Protein AF-A0A7K0LHI1-F1 (afdb_monomer_lite)

Sequence (172 aa):
MEATPSQPKKGGIRRYAPFIAAVVVIALVVFAVGQNKSSDTGSKPPADQGAASNEALIKSGPMTPDKAKLLGKTVDFGAKCDTSTGNVKMPTEYAPMCVEAFAGDNGGATSPGVTGDTISVVAYIGDPAKDALQAALVKGAGSDVDISLTKQTYNGWVEMFEQYAEMSGRKV

Structure (mmCIF, N/CA/C/O backbone):
data_AF-A0A7K0LHI1-F1
#
_entry.id   AF-A0A7K0LHI1-F1
#
loop_
_atom_site.group_PDB
_atom_site.id
_atom_site.type_symbol
_atom_site.label_atom_id
_atom_site.label_alt_id
_atom_site.label_comp_id
_atom_site.label_asym_id
_atom_site.label_entity_id
_atom_site.label_seq_id
_atom_site.pdbx_PDB_ins_code
_atom_site.Cartn_x
_atom_site.Cartn_y
_atom_site.Cartn_z
_atom_site.occupancy
_atom_site.B_iso_or_equiv
_atom_site.auth_seq_id
_atom_site.auth_comp_id
_atom_site.auth_asym_id
_atom_site.auth_atom_id
_atom_site.pdbx_PDB_model_num
ATOM 1 N N . MET A 1 1 ? 49.893 67.856 35.587 1.00 48.84 1 MET A N 1
ATOM 2 C CA . MET A 1 1 ? 48.626 68.578 35.370 1.00 48.84 1 MET A CA 1
ATOM 3 C C . MET A 1 1 ? 48.454 68.702 33.877 1.00 48.84 1 MET A C 1
ATOM 5 O O . MET A 1 1 ? 49.302 69.340 33.286 1.00 48.84 1 MET A O 1
ATOM 9 N N . GLU A 1 2 ? 47.445 68.055 33.300 1.00 44.00 2 GLU A N 1
ATOM 10 C CA . GLU A 1 2 ? 46.714 68.529 32.116 1.00 44.00 2 GLU A CA 1
ATOM 11 C C . GLU A 1 2 ? 45.516 67.593 31.901 1.00 44.00 2 GLU A C 1
ATOM 13 O O . GLU A 1 2 ? 45.657 66.373 31.824 1.00 44.00 2 GLU A O 1
ATOM 18 N N . ALA A 1 3 ? 44.314 68.168 31.940 1.00 48.59 3 ALA A N 1
ATOM 19 C CA . ALA A 1 3 ? 43.045 67.467 31.816 1.00 48.59 3 ALA A CA 1
ATOM 20 C C . ALA A 1 3 ? 42.675 67.319 30.332 1.00 48.59 3 ALA A C 1
ATOM 22 O O . ALA A 1 3 ? 42.689 68.294 29.586 1.00 48.59 3 ALA A O 1
ATOM 23 N N . THR A 1 4 ? 42.321 66.105 29.904 1.00 48.69 4 THR A N 1
ATOM 24 C CA . THR A 1 4 ? 41.821 65.843 28.542 1.00 48.69 4 THR A CA 1
ATOM 25 C C . THR A 1 4 ? 40.318 66.164 28.458 1.00 48.69 4 THR A C 1
ATOM 27 O O . THR A 1 4 ? 39.569 65.737 29.340 1.00 48.69 4 THR A O 1
ATOM 30 N N . PRO A 1 5 ? 39.842 66.886 27.424 1.00 52.16 5 PRO A N 1
ATOM 31 C CA . PRO A 1 5 ? 38.449 67.314 27.322 1.00 52.16 5 PRO A CA 1
ATOM 32 C C . PRO A 1 5 ? 37.513 66.164 26.913 1.00 52.16 5 PRO A C 1
ATOM 34 O O . PRO A 1 5 ? 37.822 65.359 26.031 1.00 52.16 5 PRO A O 1
ATOM 37 N N . SER A 1 6 ? 36.338 66.102 27.545 1.00 55.56 6 SER A N 1
ATOM 38 C CA . SER A 1 6 ? 35.297 65.106 27.284 1.00 55.56 6 SER A CA 1
ATOM 39 C C . SER A 1 6 ? 34.546 65.404 25.979 1.00 55.56 6 SER A C 1
ATOM 41 O O . SER A 1 6 ? 33.949 66.461 25.791 1.00 55.56 6 SER A O 1
ATOM 43 N N . GLN A 1 7 ? 34.573 64.447 25.050 1.00 59.53 7 GLN A N 1
ATOM 44 C CA . GLN A 1 7 ? 33.862 64.528 23.772 1.00 59.53 7 GLN A CA 1
ATOM 45 C C . GLN A 1 7 ? 32.358 64.223 23.947 1.00 59.53 7 GLN A C 1
ATOM 47 O O . GLN A 1 7 ? 32.004 63.283 24.669 1.00 59.53 7 GLN A O 1
ATOM 52 N N . PRO A 1 8 ? 31.448 64.953 23.271 1.00 53.72 8 PRO A N 1
ATOM 53 C CA . PRO A 1 8 ? 30.006 64.749 23.399 1.00 53.72 8 PRO A CA 1
ATOM 54 C C . PRO A 1 8 ? 29.562 63.425 22.755 1.00 53.72 8 PRO A C 1
ATOM 56 O O . PRO A 1 8 ? 29.785 63.174 21.568 1.00 53.72 8 PRO A O 1
ATOM 59 N N . LYS A 1 9 ? 28.887 62.570 23.537 1.00 54.62 9 LYS A N 1
ATOM 60 C CA . LYS A 1 9 ? 28.338 61.283 23.076 1.00 54.62 9 LYS A CA 1
ATOM 61 C C . LYS A 1 9 ? 27.210 61.513 22.058 1.00 54.62 9 LYS A C 1
ATOM 63 O O . LYS A 1 9 ? 26.066 61.753 22.431 1.00 54.62 9 LYS A O 1
ATOM 68 N N . LYS A 1 10 ? 27.511 61.408 20.759 1.00 55.88 10 LYS A N 1
ATOM 69 C CA . LYS A 1 10 ? 26.492 61.344 19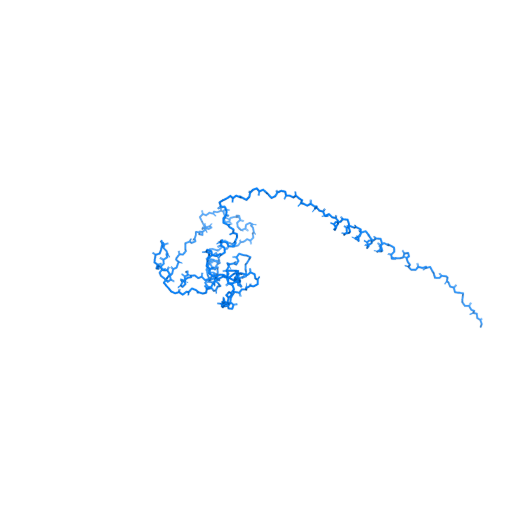.695 1.00 55.88 10 LYS A CA 1
ATOM 70 C C . LYS A 1 10 ? 25.672 60.052 19.860 1.00 55.88 10 LYS A C 1
ATOM 72 O O . LYS A 1 10 ? 26.221 58.956 19.790 1.00 55.88 10 LYS A O 1
ATOM 77 N N . GLY A 1 11 ? 24.371 60.200 20.124 1.00 57.75 11 GLY A N 1
ATOM 78 C CA . GLY A 1 11 ? 23.461 59.125 20.536 1.00 57.75 11 GLY A CA 1
ATOM 79 C C . GLY A 1 11 ? 23.350 57.952 19.552 1.00 57.75 11 GLY A C 1
ATOM 80 O O . GLY A 1 11 ? 23.161 58.139 18.349 1.00 57.75 11 GLY A O 1
ATOM 81 N N . GLY A 1 12 ? 23.425 56.730 20.091 1.00 59.88 12 GLY A N 1
ATOM 82 C CA . GLY A 1 12 ? 23.429 55.461 19.347 1.00 59.88 12 GLY A CA 1
ATOM 83 C C . GLY A 1 12 ? 22.130 55.112 18.611 1.00 59.88 12 GLY A C 1
ATOM 84 O O . GLY A 1 12 ? 22.133 54.211 17.780 1.00 59.88 12 GLY A O 1
ATOM 85 N N . ILE A 1 13 ? 21.044 55.856 18.839 1.00 59.56 13 ILE A N 1
ATOM 86 C CA . ILE A 1 13 ? 19.730 55.638 18.206 1.00 59.56 13 ILE A CA 1
ATOM 87 C C . ILE A 1 13 ? 19.795 55.780 16.675 1.00 59.56 13 ILE A C 1
ATOM 89 O O . ILE A 1 13 ? 19.148 55.022 15.956 1.00 59.56 13 ILE A O 1
ATOM 93 N N . ARG A 1 14 ? 20.648 56.670 16.147 1.00 60.12 14 ARG A N 1
ATOM 94 C CA . ARG A 1 14 ? 20.823 56.845 14.692 1.00 60.12 14 ARG A CA 1
ATOM 95 C C . ARG A 1 14 ? 21.444 55.635 13.988 1.00 60.12 14 ARG A C 1
ATOM 97 O O . ARG A 1 14 ? 21.237 55.480 12.792 1.00 60.12 14 ARG A O 1
ATOM 104 N N . ARG A 1 15 ? 22.187 54.783 14.705 1.00 66.38 15 ARG A N 1
ATOM 105 C CA . ARG A 1 15 ? 22.822 53.586 14.123 1.00 66.38 15 ARG A CA 1
ATOM 106 C C . ARG A 1 15 ? 21.844 52.428 13.943 1.00 66.38 15 ARG A C 1
ATOM 108 O O . ARG A 1 15 ? 22.036 51.611 13.054 1.00 66.38 15 ARG A O 1
ATOM 115 N N . TYR A 1 16 ? 20.786 52.391 14.749 1.00 73.62 16 TYR A N 1
ATOM 116 C CA . TYR A 1 16 ? 19.767 51.341 14.696 1.00 73.62 16 TYR A CA 1
ATOM 117 C C . TYR A 1 16 ? 18.500 51.769 13.948 1.00 73.62 16 TYR A C 1
ATOM 119 O O . TYR A 1 16 ? 17.609 50.951 13.753 1.00 73.62 16 TYR A O 1
ATOM 127 N N . ALA A 1 17 ? 18.438 53.018 13.473 1.00 73.31 17 ALA A N 1
ATOM 128 C CA . ALA A 1 17 ? 17.336 53.553 12.675 1.00 73.31 17 ALA A CA 1
ATOM 129 C C . ALA A 1 17 ? 16.882 52.641 11.511 1.00 73.31 17 ALA A C 1
ATOM 131 O O . ALA A 1 17 ? 15.675 52.422 11.407 1.00 73.31 17 ALA A O 1
ATOM 132 N N . PRO A 1 18 ? 17.772 52.049 10.679 1.00 75.50 18 PRO A N 1
ATOM 133 C CA . PRO A 1 18 ? 17.322 51.158 9.606 1.00 75.50 18 PRO A CA 1
ATOM 134 C C . PRO A 1 18 ? 16.716 49.845 10.129 1.00 75.50 18 PRO A C 1
ATOM 136 O O . PRO A 1 18 ? 15.743 49.356 9.563 1.00 75.50 18 PRO A O 1
ATOM 139 N N . PHE A 1 19 ? 17.226 49.302 11.239 1.00 77.00 19 PHE A N 1
ATOM 140 C CA . PHE A 1 19 ? 16.686 48.082 11.850 1.00 77.00 19 PHE A CA 1
ATOM 141 C C . PHE A 1 19 ? 15.333 48.327 12.521 1.00 77.00 19 PHE A C 1
ATOM 143 O O . PHE A 1 19 ? 14.413 47.530 12.363 1.00 77.00 19 PHE A O 1
ATOM 150 N N . ILE A 1 20 ? 15.183 49.455 13.220 1.00 82.25 20 ILE A N 1
ATOM 151 C CA . ILE A 1 20 ? 13.910 49.854 13.833 1.00 82.25 20 ILE A CA 1
ATOM 152 C C . ILE A 1 20 ? 12.856 50.089 12.744 1.00 82.25 20 ILE A C 1
ATOM 154 O O . ILE A 1 20 ? 11.736 49.604 12.871 1.00 82.25 20 ILE A O 1
ATOM 158 N N . ALA A 1 21 ? 13.218 50.758 11.644 1.00 80.88 21 ALA A N 1
ATOM 159 C CA . ALA A 1 21 ? 12.320 50.944 10.507 1.00 80.88 21 ALA A CA 1
ATOM 160 C C . ALA A 1 21 ? 11.881 49.602 9.896 1.00 80.88 21 ALA A C 1
ATOM 162 O O . ALA A 1 21 ? 10.692 49.410 9.652 1.00 80.88 21 ALA A O 1
ATOM 163 N N . ALA A 1 22 ? 12.803 48.650 9.718 1.00 79.69 22 ALA A N 1
ATOM 164 C CA . ALA A 1 22 ? 12.476 47.321 9.202 1.00 79.69 22 ALA A CA 1
ATOM 165 C C . ALA A 1 22 ? 11.499 46.559 10.117 1.00 79.69 22 ALA A C 1
ATOM 167 O O . ALA A 1 22 ? 10.511 46.013 9.633 1.00 79.69 22 ALA A O 1
ATOM 168 N N . VAL A 1 23 ? 11.719 46.575 11.437 1.00 83.81 23 VAL A N 1
ATOM 169 C CA . VAL A 1 23 ? 10.817 45.926 12.407 1.00 83.81 23 VAL A CA 1
ATOM 170 C C . VAL A 1 23 ? 9.426 46.563 12.392 1.00 83.81 23 VAL A C 1
ATOM 172 O O . VAL A 1 23 ? 8.427 45.847 12.410 1.00 83.81 23 VAL A O 1
ATOM 175 N N . VAL A 1 24 ? 9.341 47.894 12.305 1.00 87.38 24 VAL A N 1
ATOM 176 C CA . VAL A 1 24 ? 8.057 48.609 12.217 1.00 87.38 24 VAL A CA 1
ATOM 177 C C . VAL A 1 24 ? 7.318 48.265 10.923 1.00 87.38 24 VAL A C 1
ATOM 179 O O . VAL A 1 24 ? 6.120 48.002 10.964 1.00 87.38 24 VAL A O 1
ATOM 182 N N . VAL A 1 25 ? 8.013 48.202 9.783 1.00 82.69 25 VAL A N 1
ATOM 183 C CA . VAL A 1 25 ? 7.403 47.806 8.503 1.00 82.69 25 VAL A CA 1
ATOM 184 C C . VAL A 1 25 ? 6.888 46.368 8.563 1.00 82.69 25 VAL A C 1
ATOM 186 O O . VAL A 1 25 ? 5.754 46.118 8.165 1.00 82.69 25 VAL A O 1
ATOM 189 N N . ILE A 1 26 ? 7.665 45.432 9.115 1.00 79.56 26 ILE A N 1
ATOM 190 C CA . ILE A 1 26 ? 7.236 44.034 9.280 1.00 79.56 26 ILE A CA 1
ATOM 191 C C . ILE A 1 26 ? 5.999 43.952 10.183 1.00 79.56 26 ILE A C 1
ATOM 193 O O . ILE A 1 26 ? 5.032 43.280 9.832 1.00 79.56 26 ILE A O 1
ATOM 197 N N . ALA A 1 27 ? 5.983 44.677 11.304 1.00 75.12 27 ALA A N 1
ATOM 198 C CA . ALA A 1 27 ? 4.831 44.715 12.202 1.00 75.12 27 ALA A CA 1
ATOM 199 C C . ALA A 1 27 ? 3.576 45.284 11.516 1.00 75.12 27 ALA A C 1
ATOM 201 O O . ALA A 1 27 ? 2.484 44.749 11.701 1.00 75.12 27 ALA A O 1
ATOM 202 N N . LEU A 1 28 ? 3.722 46.320 10.682 1.00 75.56 28 LEU A N 1
ATOM 203 C CA . LEU A 1 28 ? 2.617 46.891 9.906 1.00 75.56 28 LEU A CA 1
ATOM 204 C C . LEU A 1 28 ? 2.100 45.932 8.830 1.00 75.56 28 LEU A C 1
ATOM 206 O O . LEU A 1 28 ? 0.890 45.838 8.648 1.00 75.56 28 LEU A O 1
ATOM 210 N N . VAL A 1 29 ? 2.980 45.189 8.153 1.00 72.06 29 VAL A N 1
ATOM 211 C CA . VAL A 1 29 ? 2.576 44.166 7.174 1.00 72.06 29 VAL A CA 1
ATOM 212 C C . VAL A 1 29 ? 1.830 43.025 7.867 1.00 72.06 29 VAL A C 1
ATOM 214 O O . VAL A 1 29 ? 0.755 42.644 7.414 1.00 72.06 29 VAL A O 1
ATOM 217 N N . VAL A 1 30 ? 2.329 42.528 9.004 1.00 72.31 30 VAL A N 1
ATOM 218 C CA . VAL A 1 30 ? 1.643 41.486 9.790 1.00 72.31 30 VAL A CA 1
ATOM 219 C C . VAL A 1 30 ? 0.284 41.979 10.295 1.00 72.31 30 VAL A C 1
ATOM 221 O O . VAL A 1 30 ? -0.701 41.249 10.214 1.00 72.31 30 VAL A O 1
ATOM 224 N N . PHE A 1 31 ? 0.198 43.227 10.762 1.00 68.81 31 PHE A N 1
ATOM 225 C CA . PHE A 1 31 ? -1.062 43.822 11.207 1.00 68.81 31 PHE A CA 1
ATOM 226 C C . PHE A 1 31 ? -2.058 44.017 10.053 1.00 68.81 31 PHE A C 1
ATOM 228 O O . PHE A 1 31 ? -3.240 43.719 10.208 1.00 68.81 31 PHE A O 1
ATOM 235 N N . ALA A 1 32 ? -1.594 44.462 8.883 1.00 64.44 32 ALA A N 1
ATOM 236 C CA . ALA A 1 32 ? -2.434 44.634 7.699 1.00 64.44 32 ALA A CA 1
ATOM 237 C C . ALA A 1 32 ? -2.951 43.292 7.151 1.00 64.44 32 ALA A C 1
ATOM 239 O O . ALA A 1 32 ? -4.113 43.196 6.766 1.00 64.44 32 ALA A O 1
ATOM 240 N N . VAL A 1 33 ? -2.124 42.241 7.169 1.00 63.69 33 VAL A N 1
ATOM 241 C CA . VAL A 1 33 ? -2.514 40.893 6.720 1.00 63.69 33 VAL A CA 1
ATOM 242 C C . VAL A 1 33 ? -3.422 40.197 7.746 1.00 63.69 33 VAL A C 1
ATOM 244 O O . VAL A 1 33 ? -4.352 39.490 7.364 1.00 63.69 33 VAL A O 1
ATOM 247 N N . GLY A 1 34 ? -3.224 40.436 9.048 1.00 50.41 34 GLY A N 1
ATOM 248 C CA . GLY A 1 34 ? -4.017 39.831 10.126 1.00 50.41 34 GLY A CA 1
ATOM 249 C C . GLY A 1 34 ? -5.432 40.398 10.309 1.00 50.41 34 GLY A C 1
ATOM 250 O O . GLY A 1 34 ? -6.243 39.786 11.001 1.00 50.41 34 GLY A O 1
ATOM 251 N N . GLN A 1 35 ? -5.757 41.543 9.697 1.00 49.97 35 GLN A N 1
ATOM 252 C CA . GLN A 1 35 ? -7.070 42.191 9.831 1.00 49.97 35 GLN A CA 1
ATOM 253 C C . GLN A 1 35 ? -8.080 41.846 8.730 1.00 49.97 35 GLN A C 1
ATOM 255 O O . GLN A 1 35 ? -9.185 42.392 8.734 1.00 49.97 35 GLN A O 1
ATOM 260 N N . ASN A 1 36 ? -7.782 40.899 7.836 1.00 46.12 36 ASN A N 1
ATOM 261 C CA . ASN A 1 36 ? -8.762 40.437 6.855 1.00 46.12 36 ASN A CA 1
ATOM 262 C C . ASN A 1 36 ? -9.789 39.482 7.499 1.00 46.12 36 ASN A C 1
ATOM 264 O O . ASN A 1 36 ? -9.840 38.290 7.202 1.00 46.12 36 ASN A O 1
ATOM 268 N N . LYS A 1 37 ? -10.625 40.006 8.405 1.00 44.06 37 LYS A N 1
ATOM 269 C CA . LYS A 1 37 ? -11.861 39.342 8.833 1.00 44.06 37 LYS A CA 1
ATOM 270 C C . LYS A 1 37 ? -12.857 39.401 7.676 1.00 44.06 37 LYS A C 1
ATOM 272 O O . LYS A 1 37 ? -13.727 40.269 7.635 1.00 44.06 37 LYS A O 1
ATOM 277 N N . SER A 1 38 ? -12.734 38.458 6.742 1.00 39.19 38 SER A N 1
ATOM 278 C CA . SER A 1 38 ? -13.862 38.087 5.889 1.00 39.19 38 SER A CA 1
ATOM 279 C C . SER A 1 38 ? -14.976 37.591 6.800 1.00 39.19 38 SER A C 1
ATOM 281 O O . SER A 1 38 ? -14.893 36.518 7.393 1.00 39.19 38 SER A O 1
ATOM 283 N N . SER A 1 39 ? -15.999 38.424 6.957 1.00 45.59 39 SER A N 1
ATOM 284 C CA . SER A 1 39 ? -17.279 38.026 7.529 1.00 45.59 39 SER A CA 1
ATOM 285 C C . SER A 1 39 ? -18.002 37.243 6.445 1.00 45.59 39 SER A C 1
ATOM 287 O O . SER A 1 39 ? -18.864 37.775 5.750 1.00 45.59 39 SER A O 1
ATOM 289 N N . ASP A 1 40 ? -17.561 36.006 6.239 1.00 40.28 40 ASP A N 1
ATOM 290 C CA . ASP A 1 40 ? -18.113 35.108 5.239 1.00 40.28 40 ASP A CA 1
ATOM 291 C C . ASP A 1 40 ? -19.479 34.624 5.745 1.00 40.28 40 ASP A C 1
ATOM 293 O O . ASP A 1 40 ? -19.637 33.549 6.318 1.00 40.28 40 ASP A O 1
ATOM 297 N N . THR A 1 41 ? -20.501 35.460 5.556 1.00 46.91 41 THR A N 1
ATOM 298 C CA . THR A 1 41 ? -21.896 35.007 5.475 1.00 46.91 41 THR A CA 1
ATOM 299 C C . THR A 1 41 ? -22.104 34.370 4.101 1.00 46.91 41 THR A C 1
ATOM 301 O O . THR A 1 41 ? -22.985 34.737 3.327 1.00 46.91 41 THR A O 1
ATOM 304 N N . GLY A 1 42 ? -21.242 33.400 3.792 1.00 38.28 42 GLY A N 1
ATOM 305 C CA . GLY A 1 42 ? -21.386 32.508 2.667 1.00 38.28 42 GLY A CA 1
ATOM 306 C C . GLY A 1 42 ? -22.621 31.664 2.924 1.00 38.28 42 GLY A C 1
ATOM 307 O O . GLY A 1 42 ? -22.628 30.783 3.785 1.00 38.28 42 GLY A O 1
ATOM 308 N N . SER A 1 43 ? -23.693 31.966 2.198 1.00 43.88 43 SER A N 1
ATOM 309 C CA . SER A 1 43 ? -24.821 31.054 2.067 1.00 43.88 43 SER A CA 1
ATOM 310 C C . SER A 1 43 ? -24.257 29.708 1.624 1.00 43.88 43 SER A C 1
ATOM 312 O O . SER A 1 43 ? -23.747 29.586 0.512 1.00 43.88 43 SER A O 1
ATOM 314 N N . LYS A 1 44 ? -24.278 28.726 2.532 1.00 43.31 44 LYS A N 1
ATOM 315 C CA . LYS A 1 44 ? -23.855 27.353 2.258 1.00 43.31 44 LYS A CA 1
ATOM 316 C C . LYS A 1 44 ? -24.594 26.907 0.988 1.00 43.31 44 LYS A C 1
ATOM 318 O O . LYS A 1 44 ? -25.828 26.930 1.010 1.00 43.31 44 LYS A O 1
ATOM 323 N N . PRO A 1 45 ? -23.900 26.553 -0.111 1.00 51.25 45 PRO A N 1
ATOM 324 C CA . PRO A 1 45 ? -24.577 25.993 -1.272 1.00 51.25 45 PRO A CA 1
ATOM 325 C C . PRO A 1 45 ? -25.405 24.788 -0.805 1.00 51.25 45 PRO A C 1
ATOM 327 O O . PRO A 1 45 ? -24.988 24.111 0.146 1.00 51.25 45 PRO A O 1
ATOM 330 N N . PRO A 1 46 ? -26.598 24.549 -1.383 1.00 48.28 46 PRO A N 1
ATOM 331 C CA . PRO A 1 46 ? -27.446 23.450 -0.952 1.00 48.28 46 PRO A CA 1
ATOM 332 C C . PRO A 1 46 ? -26.611 22.171 -0.959 1.00 48.28 46 PRO A C 1
ATOM 334 O O . PRO A 1 46 ? -25.975 21.848 -1.960 1.00 48.28 46 PRO A O 1
ATOM 337 N N . ALA A 1 47 ? -26.546 21.508 0.199 1.00 57.03 47 ALA A N 1
ATOM 338 C CA . ALA A 1 47 ? -25.867 20.230 0.320 1.00 57.03 47 ALA A CA 1
ATOM 339 C C . ALA A 1 47 ? -26.478 19.289 -0.721 1.00 57.03 47 ALA A C 1
ATOM 341 O O . ALA A 1 47 ? -27.699 19.117 -0.746 1.00 57.03 47 ALA A O 1
ATOM 342 N N . ASP A 1 48 ? -25.632 18.747 -1.592 1.00 51.53 48 ASP A N 1
ATOM 343 C CA . ASP A 1 48 ? -26.023 17.737 -2.561 1.00 51.53 48 ASP A CA 1
ATOM 344 C C . ASP A 1 48 ? -26.688 16.581 -1.800 1.00 51.53 48 ASP A C 1
ATOM 346 O O . ASP A 1 48 ? -26.083 15.965 -0.919 1.00 51.53 48 ASP A O 1
ATOM 350 N N . GLN A 1 49 ? -27.971 16.347 -2.070 1.00 57.47 49 GLN A N 1
ATOM 351 C CA . GLN A 1 49 ? -28.850 15.493 -1.259 1.00 57.47 49 GLN A CA 1
ATOM 352 C C . GLN A 1 49 ? -28.520 13.994 -1.406 1.00 57.47 49 GLN A C 1
ATOM 354 O O . GLN A 1 49 ? -29.203 13.156 -0.821 1.00 57.47 49 GLN A O 1
ATOM 359 N N . GLY A 1 50 ? -27.467 13.656 -2.162 1.00 59.09 50 GLY A N 1
ATOM 360 C CA . GLY A 1 50 ? -26.935 12.303 -2.330 1.00 59.09 50 GLY A CA 1
ATOM 361 C C . GLY A 1 50 ? -25.549 12.055 -1.721 1.00 59.09 50 GLY A C 1
ATOM 362 O O . GLY A 1 50 ? -25.105 10.908 -1.708 1.00 59.09 50 GLY A O 1
ATOM 363 N N . ALA A 1 51 ? -24.851 13.075 -1.206 1.00 68.31 51 ALA A N 1
ATOM 364 C CA . ALA A 1 51 ? -23.530 12.877 -0.611 1.00 68.31 51 ALA A CA 1
ATOM 365 C C . ALA A 1 51 ? -23.663 12.364 0.832 1.00 68.31 51 ALA A C 1
ATOM 367 O O . ALA A 1 51 ? -24.178 13.057 1.713 1.00 68.31 51 ALA A O 1
ATOM 368 N N . ALA A 1 52 ? -23.187 11.142 1.088 1.00 74.75 52 ALA A N 1
ATOM 369 C CA . ALA A 1 52 ? -23.059 10.634 2.448 1.00 74.75 52 ALA A CA 1
ATOM 370 C C . ALA A 1 52 ? -22.192 11.595 3.276 1.00 74.75 52 ALA A C 1
ATOM 372 O O . ALA A 1 52 ? -21.169 12.092 2.803 1.00 74.75 52 ALA A O 1
ATOM 373 N N . SER A 1 53 ? -22.593 11.861 4.522 1.00 86.00 53 SER A N 1
ATOM 374 C CA . SER A 1 53 ? -21.766 12.662 5.422 1.00 86.00 53 SER A CA 1
ATOM 375 C C . SER A 1 53 ? -20.408 11.984 5.634 1.00 86.00 53 SER A C 1
ATOM 377 O O . SER A 1 53 ? -20.307 10.755 5.606 1.00 86.00 53 SER A O 1
ATOM 379 N N . ASN A 1 54 ? -19.363 12.767 5.909 1.00 87.19 54 ASN A N 1
ATOM 380 C CA . ASN A 1 54 ? -18.030 12.222 6.197 1.00 87.19 54 ASN A CA 1
ATOM 381 C C . ASN A 1 54 ? -18.075 11.169 7.316 1.00 87.19 54 ASN A C 1
ATOM 383 O O . ASN A 1 54 ? -17.421 10.135 7.234 1.00 87.19 54 ASN A O 1
ATOM 387 N N . GLU A 1 55 ? -18.913 11.384 8.330 1.00 91.25 55 GLU A N 1
ATOM 388 C CA . GLU A 1 55 ? -19.139 10.413 9.401 1.00 91.25 55 GLU A CA 1
ATOM 389 C C . GLU A 1 55 ? -19.770 9.108 8.902 1.00 91.25 55 GLU A C 1
ATOM 391 O O . GLU A 1 55 ? -19.391 8.031 9.361 1.00 91.25 55 GLU A O 1
ATOM 396 N N . ALA A 1 56 ? -20.733 9.177 7.977 1.00 93.06 56 ALA A N 1
ATOM 397 C CA . ALA A 1 56 ? -21.347 7.992 7.386 1.00 93.06 56 ALA A CA 1
ATOM 398 C C . ALA A 1 56 ? -20.331 7.193 6.553 1.00 93.06 56 ALA A C 1
ATOM 400 O O . ALA A 1 56 ? -20.279 5.967 6.668 1.00 93.06 56 ALA A O 1
ATOM 401 N N . LEU A 1 57 ? -19.471 7.880 5.794 1.00 91.75 57 LEU A N 1
ATOM 402 C CA . LEU A 1 57 ? -18.389 7.253 5.031 1.00 91.75 57 LEU A CA 1
ATOM 403 C C . LEU A 1 57 ? -17.374 6.565 5.953 1.00 91.75 57 LEU A C 1
ATOM 405 O O . LEU A 1 57 ? -17.096 5.380 5.766 1.00 91.75 57 LEU A O 1
ATOM 409 N N . ILE A 1 58 ? -16.912 7.249 7.006 1.00 92.81 58 ILE A N 1
ATOM 410 C CA . ILE A 1 58 ? -16.007 6.672 8.015 1.00 92.81 58 ILE A CA 1
ATOM 411 C C . ILE A 1 58 ? -16.633 5.424 8.648 1.00 92.81 58 ILE A C 1
ATOM 413 O O . ILE A 1 58 ? -15.972 4.398 8.783 1.00 92.81 58 ILE A O 1
ATOM 417 N N . LYS A 1 59 ? -17.926 5.464 8.998 1.00 93.88 59 LYS A N 1
ATOM 418 C CA . LYS A 1 59 ? -18.626 4.303 9.575 1.00 93.88 59 LYS A CA 1
ATOM 419 C C . LYS A 1 59 ? -18.703 3.115 8.612 1.00 93.88 59 LYS A C 1
ATOM 421 O O . LYS A 1 59 ? -18.648 1.980 9.088 1.00 93.88 59 LYS A O 1
ATOM 426 N N . SER A 1 60 ? -18.816 3.350 7.304 1.00 93.88 60 SER A N 1
ATOM 427 C CA . SER A 1 60 ? -18.945 2.289 6.291 1.00 93.88 60 SER A CA 1
ATOM 428 C C . SER A 1 60 ? -17.641 1.545 5.975 1.00 93.88 60 SER A C 1
ATOM 430 O O . SER A 1 60 ? -17.692 0.398 5.543 1.00 93.88 60 SER A O 1
ATOM 432 N N . GLY A 1 61 ? -16.486 2.171 6.220 1.00 91.62 61 GLY A N 1
ATOM 433 C CA . GLY A 1 61 ? -15.171 1.603 5.918 1.00 91.62 61 GLY A CA 1
ATOM 434 C C . GLY A 1 61 ? -14.658 0.570 6.936 1.00 91.62 61 GLY A C 1
ATOM 435 O O . GLY A 1 61 ? -15.352 0.241 7.909 1.00 91.62 61 GLY A O 1
ATOM 436 N N . PRO A 1 62 ? -13.423 0.065 6.749 1.00 92.94 62 PRO A N 1
ATOM 437 C CA . PRO A 1 62 ? -12.744 -0.788 7.727 1.00 92.94 62 PRO A CA 1
ATOM 438 C C . PRO A 1 62 ? -12.541 -0.069 9.071 1.00 92.94 62 PRO A C 1
ATOM 440 O O . PRO A 1 62 ? -12.757 1.139 9.195 1.00 92.94 62 PRO A O 1
ATOM 443 N N . MET A 1 63 ? -12.157 -0.810 10.113 1.00 95.50 63 MET A N 1
ATOM 444 C CA . MET A 1 63 ? -11.816 -0.203 11.400 1.00 95.50 63 MET A CA 1
ATOM 445 C C . MET A 1 63 ? -10.501 0.571 11.272 1.00 95.50 63 MET A C 1
ATOM 447 O O . MET A 1 63 ? -9.447 -0.039 11.170 1.00 95.50 63 MET A O 1
ATOM 451 N N . THR A 1 64 ? -10.575 1.903 11.264 1.00 96.19 64 THR A N 1
ATOM 452 C CA . THR A 1 64 ? -9.438 2.844 11.280 1.00 96.19 64 THR A CA 1
ATOM 453 C C . THR A 1 64 ? -9.398 3.606 12.614 1.00 96.19 64 THR A C 1
ATOM 455 O O . THR A 1 64 ? -10.398 3.588 13.345 1.00 96.19 64 THR A O 1
ATOM 458 N N . PRO A 1 65 ? -8.310 4.330 12.949 1.00 96.69 65 PRO A N 1
ATOM 459 C CA . PRO A 1 65 ? -8.266 5.175 14.147 1.00 96.69 65 PRO A CA 1
ATOM 460 C C . PRO A 1 65 ? -9.415 6.193 14.227 1.00 96.69 65 PRO A C 1
ATOM 462 O O . PRO A 1 65 ? -10.022 6.356 15.288 1.00 96.69 65 PRO A O 1
ATOM 465 N N . ASP A 1 66 ? -9.788 6.813 13.104 1.00 95.19 66 ASP A N 1
ATOM 466 C CA . ASP A 1 66 ? -10.907 7.760 13.046 1.00 95.19 66 ASP A CA 1
ATOM 467 C C . ASP A 1 66 ? -12.252 7.087 13.315 1.00 95.19 66 ASP A C 1
ATOM 469 O O . ASP A 1 66 ? -13.070 7.608 14.080 1.00 95.19 66 ASP A O 1
ATOM 473 N N . LYS A 1 67 ? -12.478 5.896 12.744 1.00 96.50 67 LYS A N 1
ATOM 474 C CA . LYS A 1 67 ? -13.689 5.118 13.024 1.00 96.50 67 LYS A CA 1
ATOM 475 C C . LYS A 1 67 ? -13.733 4.685 14.488 1.00 96.50 67 LYS A C 1
ATOM 477 O O . LYS A 1 67 ? -14.784 4.798 15.115 1.00 96.50 67 LYS A O 1
ATOM 482 N N . ALA A 1 68 ? -12.612 4.237 15.052 1.00 96.75 68 ALA A N 1
ATOM 483 C CA . ALA A 1 68 ? -12.524 3.855 16.458 1.00 96.75 68 ALA A CA 1
ATOM 484 C C . ALA A 1 68 ? -12.851 5.041 17.380 1.00 96.75 68 ALA A C 1
ATOM 486 O O . ALA A 1 68 ? -13.715 4.914 18.248 1.00 96.75 68 ALA A O 1
ATOM 487 N N . LYS A 1 69 ? -12.262 6.217 17.125 1.00 95.12 69 LYS A N 1
ATOM 488 C CA . LYS A 1 69 ? -12.560 7.463 17.848 1.00 95.12 69 LYS A CA 1
ATOM 489 C C . LYS A 1 69 ? -14.036 7.837 17.752 1.00 95.12 69 LYS A C 1
ATOM 491 O O . LYS A 1 69 ? -14.658 8.141 18.767 1.00 95.12 69 LYS A O 1
ATOM 496 N N . LEU A 1 70 ? -14.604 7.781 16.550 1.00 95.12 70 LEU A N 1
ATOM 497 C CA . LEU A 1 70 ? -16.005 8.111 16.310 1.00 95.12 70 LEU A CA 1
ATOM 498 C C . LEU A 1 70 ? -16.964 7.147 17.030 1.00 95.12 70 LEU A C 1
ATOM 500 O O . LEU A 1 70 ? -18.034 7.555 17.476 1.00 95.12 70 LEU A O 1
ATOM 504 N N . LEU A 1 71 ? -16.591 5.871 17.148 1.00 96.19 71 LEU A N 1
ATOM 505 C CA . LEU A 1 71 ? -17.372 4.843 17.839 1.00 96.19 71 LEU A CA 1
ATOM 506 C C . LEU A 1 71 ? -17.064 4.745 19.343 1.00 96.19 71 LEU A C 1
ATOM 508 O O . LEU A 1 71 ? -17.665 3.910 20.018 1.00 96.19 71 LEU A O 1
ATOM 512 N N . GLY A 1 72 ? -16.129 5.545 19.868 1.00 96.38 72 GLY A N 1
ATOM 513 C CA . GLY A 1 72 ? -15.685 5.457 21.262 1.00 96.38 72 GLY A CA 1
ATOM 514 C C . GLY A 1 72 ? -15.005 4.126 21.608 1.00 96.38 72 GLY A C 1
ATOM 515 O O . GLY A 1 72 ? -15.104 3.664 22.742 1.00 96.38 72 GLY A O 1
ATOM 516 N N . LYS A 1 73 ? -14.355 3.482 20.632 1.00 96.31 73 LYS A N 1
ATOM 517 C CA . LYS A 1 73 ? -13.658 2.202 20.800 1.00 96.31 73 LYS A CA 1
ATOM 518 C C . LYS A 1 73 ? -12.159 2.409 20.980 1.00 96.31 73 LYS A C 1
ATOM 520 O O . LYS A 1 73 ? -11.549 3.232 20.303 1.00 96.31 73 LYS A O 1
ATOM 525 N N . THR A 1 74 ? -11.561 1.593 21.839 1.00 95.12 74 THR A N 1
ATOM 526 C CA . THR A 1 74 ? -10.108 1.443 21.939 1.00 95.12 74 THR A CA 1
ATOM 527 C C . THR A 1 74 ? -9.699 0.209 21.145 1.00 95.12 74 THR A C 1
ATOM 529 O O . THR A 1 74 ? -10.178 -0.885 21.430 1.00 95.12 74 THR A O 1
ATOM 532 N N . VAL A 1 75 ? -8.845 0.396 20.141 1.00 95.12 75 VAL A N 1
ATOM 533 C CA . VAL A 1 75 ? -8.350 -0.658 19.245 1.00 95.12 75 VAL A CA 1
ATOM 534 C C . VAL A 1 75 ? -6.830 -0.552 19.190 1.00 95.12 75 VAL A C 1
ATOM 536 O O . VAL A 1 75 ? -6.297 0.558 19.126 1.00 95.12 75 VAL A O 1
ATOM 539 N N . ASP A 1 76 ? -6.140 -1.690 19.229 1.00 94.44 76 ASP A N 1
ATOM 540 C CA . ASP A 1 76 ? -4.701 -1.752 18.982 1.00 94.44 76 ASP A CA 1
ATOM 541 C C . ASP A 1 76 ? -4.444 -1.894 17.476 1.00 94.44 76 ASP A C 1
ATOM 543 O O . ASP A 1 76 ? -4.688 -2.942 16.885 1.00 94.44 76 ASP A O 1
ATOM 547 N N . PHE A 1 77 ? -3.963 -0.820 16.850 1.00 94.44 77 PHE A N 1
ATOM 548 C CA . PHE A 1 77 ? -3.585 -0.800 15.431 1.00 94.44 77 PHE A CA 1
ATOM 549 C C . PHE A 1 77 ? -2.141 -1.273 15.187 1.00 94.44 77 PHE A C 1
ATOM 551 O O . PHE A 1 77 ? -1.655 -1.246 14.055 1.00 94.44 77 PHE A O 1
ATOM 558 N N . GLY A 1 78 ? -1.435 -1.690 16.240 1.00 92.50 78 GLY A N 1
ATOM 559 C CA . GLY A 1 78 ? -0.074 -2.196 16.174 1.00 92.50 78 GLY A CA 1
ATOM 560 C C . GLY A 1 78 ? 0.996 -1.115 15.995 1.00 92.50 78 GLY A C 1
ATOM 561 O O . GLY A 1 78 ? 0.749 0.040 15.647 1.00 92.50 78 GLY A O 1
ATOM 562 N N . ALA A 1 79 ? 2.253 -1.513 16.204 1.00 94.12 79 ALA A N 1
ATOM 563 C CA . ALA A 1 79 ? 3.394 -0.592 16.238 1.00 94.12 79 ALA A CA 1
ATOM 564 C C . ALA A 1 79 ? 3.689 0.114 14.900 1.00 94.12 79 ALA A C 1
ATOM 566 O O . ALA A 1 79 ? 4.341 1.165 14.885 1.00 94.12 79 ALA A O 1
ATOM 567 N N . LYS A 1 80 ? 3.227 -0.463 13.784 1.00 94.06 80 LYS A N 1
ATOM 568 C CA . LYS A 1 80 ? 3.439 0.057 12.427 1.00 94.06 80 LYS A CA 1
ATOM 569 C C . LYS A 1 80 ? 2.450 1.160 12.057 1.00 94.06 80 LYS A C 1
ATOM 571 O O . LYS A 1 80 ? 2.708 1.874 11.097 1.00 94.06 80 LYS A O 1
ATOM 576 N N . CYS A 1 81 ? 1.372 1.331 12.819 1.00 96.00 81 CYS A N 1
ATOM 577 C CA . CYS A 1 81 ? 0.447 2.439 12.649 1.00 96.00 81 CYS A CA 1
ATOM 578 C C . CYS A 1 81 ? 0.958 3.698 13.364 1.00 96.00 81 CYS A C 1
ATOM 580 O O . CYS A 1 81 ? 1.440 3.636 14.500 1.00 96.00 81 CYS A O 1
ATOM 582 N N . ASP A 1 82 ? 0.838 4.853 12.713 1.00 95.81 82 ASP A N 1
ATOM 583 C CA . ASP A 1 82 ? 0.863 6.156 13.366 1.00 95.81 82 ASP A CA 1
ATOM 584 C C . ASP A 1 82 ? -0.573 6.678 13.492 1.00 95.81 82 ASP A C 1
ATOM 586 O O . ASP A 1 82 ? -1.148 7.259 12.574 1.00 95.81 82 ASP A O 1
ATOM 590 N N . THR A 1 83 ? -1.173 6.480 14.665 1.00 94.75 83 THR A N 1
ATOM 591 C CA . THR A 1 83 ? -2.560 6.886 14.927 1.00 94.75 83 THR A CA 1
ATOM 592 C C . THR A 1 83 ? -2.755 8.402 14.948 1.00 94.75 83 THR A C 1
ATOM 594 O O . THR A 1 83 ? -3.898 8.849 14.970 1.00 94.75 83 THR A O 1
ATOM 597 N N . SER A 1 84 ? -1.678 9.198 14.991 1.00 92.38 84 SER A N 1
ATOM 598 C CA . SER A 1 84 ? -1.778 10.661 14.946 1.00 92.38 84 SER A CA 1
ATOM 599 C C . SER A 1 84 ? -2.038 11.176 13.532 1.00 92.38 84 SER A C 1
ATOM 601 O O . SER A 1 84 ? -2.782 12.140 13.363 1.00 92.38 84 SER A O 1
ATOM 603 N N . THR A 1 85 ? -1.465 10.507 12.529 1.00 93.12 85 THR A N 1
ATOM 604 C CA . THR A 1 85 ? -1.680 10.799 11.106 1.00 93.12 85 THR A CA 1
ATOM 605 C C . THR A 1 85 ? -2.784 9.937 10.502 1.00 93.12 85 THR A C 1
ATOM 607 O O . THR A 1 85 ? -3.379 10.331 9.507 1.00 93.12 85 THR A O 1
ATOM 610 N N . GLY A 1 86 ? -3.083 8.789 11.118 1.00 94.81 86 GLY A N 1
ATOM 611 C CA . GLY A 1 86 ? -4.046 7.813 10.615 1.00 94.81 86 GLY A CA 1
ATOM 612 C C . GLY A 1 86 ? -3.457 6.858 9.576 1.00 94.81 86 GLY A C 1
ATOM 613 O O . GLY A 1 86 ? -4.201 6.033 9.046 1.00 94.81 86 GLY A O 1
ATOM 614 N N . ASN A 1 87 ? -2.147 6.927 9.314 1.00 96.75 87 ASN A N 1
ATOM 615 C CA . ASN A 1 87 ? -1.464 6.178 8.261 1.00 96.75 87 ASN A CA 1
ATOM 616 C C . ASN A 1 87 ? -0.371 5.272 8.837 1.00 96.75 87 ASN A C 1
ATOM 618 O O . ASN A 1 87 ? 0.126 5.458 9.952 1.00 96.75 87 ASN A O 1
ATOM 622 N N . VAL A 1 88 ? 0.017 4.255 8.072 1.00 96.75 88 VAL A N 1
ATOM 623 C CA . VAL A 1 88 ? 1.135 3.384 8.451 1.00 96.75 88 VAL A CA 1
ATOM 624 C C . VAL A 1 88 ? 2.460 4.151 8.377 1.00 96.75 88 VAL A C 1
ATOM 626 O O . VAL A 1 88 ? 2.620 5.068 7.576 1.00 96.75 88 VAL A O 1
ATOM 629 N N . LYS A 1 89 ? 3.448 3.753 9.183 1.00 95.56 89 LYS A N 1
ATOM 630 C CA . LYS A 1 89 ? 4.789 4.366 9.282 1.00 95.56 89 LYS A CA 1
ATOM 631 C C . LYS A 1 89 ? 5.697 4.016 8.095 1.00 95.56 89 LYS A C 1
ATOM 633 O O . LYS A 1 89 ? 6.873 3.699 8.272 1.00 95.56 89 LYS A O 1
ATOM 638 N N . MET A 1 90 ? 5.132 4.025 6.896 1.00 94.00 90 MET A N 1
ATOM 639 C CA . MET A 1 90 ? 5.837 3.800 5.643 1.00 94.00 90 MET A CA 1
ATOM 640 C C . MET A 1 90 ? 6.531 5.104 5.214 1.00 94.00 90 MET A C 1
ATOM 642 O O . MET A 1 90 ? 5.923 6.168 5.322 1.00 94.00 90 MET A O 1
ATOM 646 N N . PRO A 1 91 ? 7.784 5.064 4.726 1.00 89.94 91 PRO A N 1
ATOM 647 C CA . PRO A 1 91 ? 8.558 6.255 4.365 1.00 89.94 91 PRO A CA 1
ATOM 648 C C . PRO A 1 91 ? 8.127 6.861 3.013 1.00 89.94 91 PRO A C 1
ATOM 650 O O . PRO A 1 91 ? 8.936 7.030 2.105 1.00 89.94 91 PRO A O 1
ATOM 653 N N . THR A 1 92 ? 6.842 7.175 2.855 1.00 88.69 92 THR A N 1
ATOM 654 C CA . THR A 1 92 ? 6.272 7.797 1.653 1.00 88.69 92 THR A CA 1
ATOM 655 C C . THR A 1 92 ? 5.062 8.651 2.020 1.00 88.69 92 THR A C 1
ATOM 657 O O . THR A 1 92 ? 4.326 8.322 2.947 1.00 88.69 92 THR A O 1
ATOM 660 N N . GLU A 1 93 ? 4.825 9.745 1.291 1.00 91.19 93 GLU A N 1
ATOM 661 C CA . GLU A 1 93 ? 3.619 10.570 1.478 1.00 91.19 93 GLU A CA 1
ATOM 662 C C . GLU A 1 93 ? 2.331 9.812 1.120 1.00 91.19 93 GLU A C 1
ATOM 664 O O . GLU A 1 93 ? 1.257 10.125 1.622 1.00 91.19 93 GLU A O 1
ATOM 669 N N . TYR A 1 94 ? 2.456 8.767 0.297 1.00 90.50 94 TYR A N 1
ATOM 670 C CA . TYR A 1 94 ? 1.362 7.890 -0.122 1.00 90.50 94 TYR A CA 1
ATOM 671 C C . TYR A 1 94 ? 1.155 6.708 0.832 1.00 90.50 94 TYR A C 1
ATOM 673 O O . TYR A 1 94 ? 0.630 5.671 0.423 1.00 90.50 94 TYR A O 1
ATOM 681 N N . ALA A 1 95 ? 1.610 6.818 2.085 1.00 94.75 95 ALA A N 1
ATOM 682 C CA . ALA A 1 95 ? 1.452 5.754 3.064 1.00 94.75 95 ALA A CA 1
ATOM 683 C C . ALA A 1 95 ? -0.043 5.420 3.215 1.00 94.75 95 ALA A C 1
ATOM 685 O O . ALA A 1 95 ? -0.842 6.337 3.417 1.00 94.75 95 ALA A O 1
ATOM 686 N N . PRO A 1 96 ? -0.452 4.144 3.116 1.00 93.50 96 PRO A N 1
ATOM 687 C CA . PRO A 1 96 ? -1.856 3.783 3.249 1.00 93.50 96 PRO A CA 1
ATOM 688 C C . PRO A 1 96 ? -2.378 4.056 4.665 1.00 93.50 96 PRO A C 1
ATOM 690 O O . PRO A 1 96 ? -1.615 4.164 5.631 1.00 93.50 96 PRO A O 1
ATOM 693 N N . MET A 1 97 ? -3.701 4.150 4.789 1.00 94.12 97 MET A N 1
ATOM 694 C CA . MET A 1 97 ? -4.365 4.312 6.082 1.00 94.12 97 MET A CA 1
ATOM 695 C C . MET A 1 97 ? -4.095 3.114 7.003 1.00 94.12 97 MET A C 1
ATOM 697 O O . MET A 1 97 ? -3.997 1.973 6.548 1.00 94.12 97 MET A O 1
ATOM 701 N N . CYS A 1 98 ? -4.035 3.360 8.307 1.00 95.62 98 CYS A N 1
ATOM 702 C CA . CYS A 1 98 ? -4.077 2.300 9.299 1.00 95.62 98 CYS A CA 1
ATOM 703 C C . CYS A 1 98 ? -5.445 1.629 9.285 1.00 95.62 98 CYS A C 1
ATOM 705 O O . CYS A 1 98 ? -6.479 2.296 9.381 1.00 95.62 98 CYS A O 1
ATOM 707 N N . VAL A 1 99 ? -5.434 0.306 9.283 1.00 95.50 99 VAL A N 1
ATOM 708 C CA . VAL A 1 99 ? -6.613 -0.511 9.541 1.00 95.50 99 VAL A CA 1
ATOM 709 C C . VAL A 1 99 ? -6.288 -1.513 10.642 1.00 95.50 99 VAL A C 1
ATOM 711 O O . VAL A 1 99 ? -5.126 -1.852 10.858 1.00 95.50 99 VAL A O 1
ATOM 714 N N . GLU A 1 100 ? -7.307 -1.936 11.381 1.00 94.25 100 GLU A N 1
ATOM 715 C CA . GLU A 1 100 ? -7.199 -3.049 12.323 1.00 94.25 100 GLU A CA 1
ATOM 716 C C . GLU A 1 100 ? -6.689 -4.301 11.599 1.00 94.25 100 GLU A C 1
ATOM 718 O O . GLU A 1 100 ? -7.061 -4.547 10.447 1.00 94.25 100 GLU A O 1
ATOM 723 N N . ALA A 1 101 ? -5.835 -5.074 12.275 1.00 91.69 101 ALA A N 1
ATOM 724 C CA . ALA A 1 101 ? -5.270 -6.292 11.713 1.00 91.69 101 ALA A CA 1
ATOM 725 C C . ALA A 1 101 ? -6.383 -7.245 11.267 1.00 91.69 101 ALA A C 1
ATOM 727 O O . ALA A 1 101 ? -7.361 -7.470 11.988 1.00 91.69 101 ALA A O 1
ATOM 728 N N . PHE A 1 102 ? -6.235 -7.809 10.072 1.00 91.56 102 PHE A N 1
ATOM 729 C CA . PHE A 1 102 ? -7.261 -8.677 9.520 1.00 91.56 102 PHE A CA 1
ATOM 730 C C . PHE A 1 102 ? -7.364 -9.991 10.304 1.00 91.56 102 PHE A C 1
ATOM 732 O O . PHE A 1 102 ? -6.363 -10.639 10.612 1.00 91.56 102 PHE A O 1
ATOM 739 N N . ALA A 1 103 ? -8.597 -10.419 10.576 1.00 89.88 103 ALA A N 1
ATOM 740 C CA . ALA A 1 103 ? -8.893 -11.715 11.165 1.00 89.88 103 ALA A CA 1
ATOM 741 C C . ALA A 1 103 ? -10.093 -12.358 10.460 1.00 89.88 103 ALA A C 1
ATOM 743 O O . ALA A 1 103 ? -11.097 -11.695 10.199 1.00 89.88 103 ALA A O 1
ATOM 744 N N . GLY A 1 104 ? -10.007 -13.666 10.210 1.00 91.00 104 GLY A N 1
ATOM 745 C CA . GLY A 1 104 ? -11.088 -14.459 9.625 1.00 91.00 104 GLY A CA 1
ATOM 746 C C . GLY A 1 104 ? -10.819 -14.907 8.190 1.00 91.00 104 GLY A C 1
ATOM 747 O O . GLY A 1 104 ? -9.671 -15.054 7.778 1.00 91.00 104 GLY A O 1
ATOM 748 N N . ASP A 1 105 ? -11.898 -15.174 7.456 1.00 93.44 105 ASP A N 1
ATOM 749 C CA . ASP A 1 105 ? -11.857 -15.615 6.060 1.00 93.44 105 ASP A CA 1
ATOM 750 C C . ASP A 1 105 ? -11.827 -14.404 5.123 1.00 93.44 105 ASP A C 1
ATOM 752 O O . ASP A 1 105 ? -12.704 -13.539 5.168 1.00 93.44 105 ASP A O 1
ATOM 756 N N . ASN A 1 106 ? -10.800 -14.335 4.279 1.00 93.25 106 ASN A N 1
ATOM 757 C CA . ASN A 1 106 ? -10.595 -13.244 3.335 1.00 93.25 106 ASN A CA 1
ATOM 758 C C . ASN A 1 106 ? -11.279 -13.470 1.976 1.00 93.25 106 ASN A C 1
ATOM 760 O O . ASN A 1 106 ? -11.035 -12.708 1.034 1.00 93.25 106 ASN A O 1
ATOM 764 N N . GLY A 1 107 ? -12.112 -14.508 1.863 1.00 93.56 107 GLY A N 1
ATOM 765 C CA . GLY A 1 107 ? -12.900 -14.838 0.678 1.00 93.56 107 GLY A CA 1
ATOM 766 C C . GLY A 1 107 ? -12.148 -15.642 -0.382 1.00 93.56 107 GLY A C 1
ATOM 767 O O . GLY A 1 107 ? -12.692 -15.876 -1.460 1.00 93.56 107 GLY A O 1
ATOM 768 N N . GLY A 1 108 ? -10.907 -16.062 -0.115 1.00 94.69 108 GLY A N 1
ATOM 769 C CA . GLY A 1 108 ? -10.137 -16.895 -1.035 1.00 94.69 108 GLY A CA 1
ATOM 770 C C . GLY A 1 108 ? -9.846 -16.206 -2.373 1.00 94.69 108 GLY A C 1
ATOM 771 O O . GLY A 1 108 ? -9.377 -15.064 -2.416 1.00 94.69 108 GLY A O 1
ATOM 772 N N . ALA A 1 109 ? -10.098 -16.923 -3.472 1.00 96.62 109 ALA A N 1
ATOM 773 C CA . ALA A 1 109 ? -9.866 -16.449 -4.832 1.00 96.62 109 ALA A CA 1
ATOM 774 C C . ALA A 1 109 ? -11.014 -15.554 -5.319 1.00 96.62 109 ALA A C 1
ATOM 776 O O . ALA A 1 109 ? -12.045 -16.031 -5.791 1.00 96.62 109 ALA A O 1
ATOM 777 N N . THR A 1 110 ? -10.822 -14.242 -5.204 1.00 93.00 110 THR A N 1
ATOM 778 C CA . THR A 1 110 ? -11.840 -13.230 -5.531 1.00 93.00 110 THR A CA 1
ATOM 779 C C . THR A 1 110 ? -11.661 -12.615 -6.921 1.00 93.00 110 THR A C 1
ATOM 781 O O . THR A 1 110 ? -12.599 -12.030 -7.462 1.00 93.00 110 THR A O 1
ATOM 784 N N . SER A 1 111 ? -10.477 -12.755 -7.523 1.00 94.31 111 SER A N 1
ATOM 785 C CA . SER A 1 111 ? -10.134 -12.220 -8.844 1.00 94.31 111 SER A CA 1
ATOM 786 C C . SER A 1 111 ? -8.901 -12.929 -9.432 1.00 94.31 111 SER A C 1
ATOM 788 O O . SER A 1 111 ? -8.167 -13.601 -8.700 1.00 94.31 111 SER A O 1
ATOM 790 N N . PRO A 1 112 ? -8.644 -12.822 -10.752 1.00 97.06 112 PRO A N 1
ATOM 791 C CA . PRO A 1 112 ? -7.424 -13.357 -11.350 1.00 97.06 112 PRO A CA 1
ATOM 792 C C . PRO A 1 112 ? -6.169 -12.815 -10.660 1.00 97.06 112 PRO A C 1
ATOM 794 O O . PRO A 1 112 ? -6.007 -11.606 -10.519 1.00 97.06 112 PRO A O 1
ATOM 797 N N . GLY A 1 113 ? -5.282 -13.721 -10.247 1.00 94.94 113 GLY A N 1
ATOM 798 C CA . GLY A 1 113 ? -4.068 -13.381 -9.504 1.00 94.94 113 GLY A CA 1
ATOM 799 C C . GLY A 1 113 ? -4.254 -13.281 -7.987 1.00 94.94 113 GLY A C 1
ATOM 800 O O . GLY A 1 113 ? -3.255 -13.168 -7.293 1.00 94.94 113 GLY A O 1
ATOM 801 N N . VAL A 1 114 ? -5.471 -13.381 -7.444 1.00 96.56 114 VAL A N 1
ATOM 802 C CA . VAL A 1 114 ? -5.711 -13.383 -5.990 1.00 96.56 114 VAL A CA 1
ATOM 803 C C . VAL A 1 114 ? -6.110 -14.779 -5.523 1.00 96.56 114 VAL A C 1
ATOM 805 O O . VAL A 1 114 ? -7.003 -15.405 -6.091 1.00 96.56 114 VAL A O 1
ATOM 808 N N . THR A 1 115 ? -5.466 -15.261 -4.464 1.00 95.94 115 THR A N 1
ATOM 809 C CA . THR A 1 115 ? -5.811 -16.503 -3.758 1.00 95.94 115 THR A CA 1
ATOM 810 C C . THR A 1 115 ? -6.146 -16.206 -2.293 1.00 95.94 115 THR A C 1
ATOM 812 O O . THR A 1 115 ? -6.216 -15.044 -1.893 1.00 95.94 115 THR A O 1
ATOM 815 N N . GLY A 1 116 ? -6.365 -17.243 -1.477 1.00 95.44 116 GLY A N 1
ATOM 816 C CA . GLY A 1 116 ? -6.488 -17.072 -0.025 1.00 95.44 116 GLY A CA 1
ATOM 817 C C . GLY A 1 116 ? -5.215 -16.530 0.628 1.00 95.44 116 GLY A C 1
ATOM 818 O O . GLY A 1 116 ? -5.308 -15.807 1.610 1.00 95.44 116 GLY A O 1
ATOM 819 N N . ASP A 1 117 ? -4.046 -16.784 0.041 1.00 95.12 117 ASP A N 1
ATOM 820 C CA . ASP A 1 117 ? -2.763 -16.473 0.678 1.00 95.12 117 ASP A CA 1
ATOM 821 C C 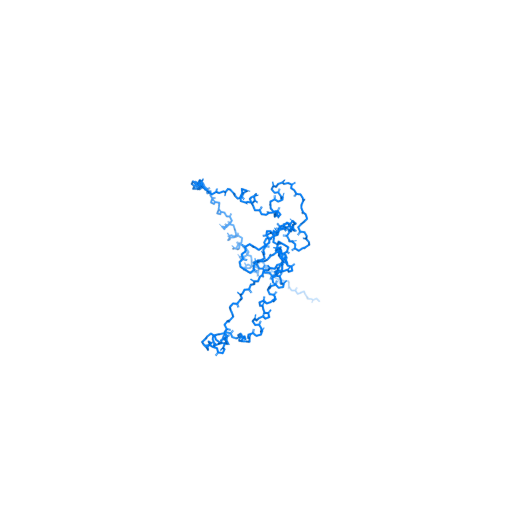. ASP A 1 117 ? -1.919 -15.472 -0.121 1.00 95.12 117 ASP A C 1
ATOM 823 O O . ASP A 1 117 ? -0.993 -14.875 0.423 1.00 95.12 117 ASP A O 1
ATOM 827 N N . THR A 1 118 ? -2.205 -15.280 -1.412 1.00 96.19 118 THR A N 1
ATOM 828 C CA . THR A 1 118 ? -1.318 -14.550 -2.331 1.00 96.19 118 THR A CA 1
ATOM 829 C C . THR A 1 118 ? -2.044 -13.588 -3.272 1.00 96.19 118 THR A C 1
ATOM 831 O O . THR A 1 118 ? -3.206 -13.796 -3.622 1.00 96.19 118 THR A O 1
ATOM 834 N N . ILE A 1 119 ? -1.337 -12.541 -3.701 1.00 95.94 119 ILE A N 1
ATOM 835 C CA . ILE A 1 119 ? -1.755 -11.536 -4.680 1.00 95.94 119 ILE A CA 1
ATOM 836 C C . ILE A 1 119 ? -0.644 -11.398 -5.723 1.00 95.94 119 ILE A C 1
ATOM 838 O O . ILE A 1 119 ? 0.350 -10.725 -5.509 1.00 95.94 119 ILE A O 1
ATOM 842 N N . SER A 1 120 ? -0.821 -11.977 -6.900 1.00 95.81 120 SER A N 1
ATOM 843 C CA . SER A 1 120 ? 0.120 -11.825 -8.006 1.00 95.81 120 SER A CA 1
ATOM 844 C C . SER A 1 120 ? -0.050 -10.479 -8.709 1.00 95.81 120 SER A C 1
ATOM 846 O O . SER A 1 120 ? -1.110 -10.186 -9.267 1.00 95.81 120 SER A O 1
ATOM 848 N N . VAL A 1 121 ? 1.025 -9.689 -8.749 1.00 92.88 121 VAL A N 1
ATOM 849 C CA . VAL A 1 121 ? 1.086 -8.402 -9.457 1.00 92.88 121 VAL A CA 1
ATOM 850 C C . VAL A 1 121 ? 1.956 -8.525 -10.705 1.00 92.88 121 VAL A C 1
ATOM 852 O O . VAL A 1 121 ? 3.065 -9.053 -10.667 1.00 92.88 121 VAL A O 1
ATOM 855 N N . VAL A 1 122 ? 1.463 -8.001 -11.829 1.00 93.19 122 VAL A N 1
ATOM 856 C CA . VAL A 1 122 ? 2.218 -7.923 -13.085 1.00 93.19 122 VAL A CA 1
ATOM 857 C C . VAL A 1 122 ? 2.683 -6.487 -13.301 1.00 93.19 122 VAL A C 1
ATOM 859 O O . VAL A 1 122 ? 1.865 -5.586 -13.478 1.00 93.19 122 VAL A O 1
ATOM 862 N N . ALA A 1 123 ? 4.000 -6.281 -13.324 1.00 90.06 123 ALA A N 1
ATOM 863 C CA . ALA A 1 123 ? 4.616 -5.005 -13.672 1.00 90.06 123 ALA A CA 1
ATOM 864 C C . ALA A 1 123 ? 5.121 -5.028 -15.122 1.00 90.06 123 ALA A C 1
ATOM 866 O O . ALA A 1 123 ? 5.964 -5.850 -15.489 1.00 90.06 123 ALA A O 1
ATOM 867 N N . TYR A 1 124 ? 4.627 -4.103 -15.946 1.00 88.75 124 TYR A N 1
ATOM 868 C CA . TYR A 1 124 ? 5.132 -3.898 -17.302 1.00 88.75 124 TYR A CA 1
ATOM 869 C C . TYR A 1 124 ? 6.349 -2.980 -17.256 1.00 88.75 124 TYR A C 1
ATOM 871 O O . TYR A 1 124 ? 6.228 -1.782 -17.011 1.00 88.75 124 TYR A O 1
ATOM 879 N N . ILE A 1 125 ? 7.523 -3.558 -17.488 1.00 86.25 125 ILE A N 1
ATOM 880 C CA . ILE A 1 125 ? 8.796 -2.839 -17.489 1.00 86.25 125 ILE A CA 1
ATOM 881 C C . ILE A 1 125 ? 9.247 -2.661 -18.937 1.00 86.25 125 ILE A C 1
ATOM 883 O O . ILE A 1 125 ? 9.307 -3.632 -19.694 1.00 86.25 125 ILE A O 1
ATOM 887 N N . GLY A 1 126 ? 9.558 -1.419 -19.313 1.00 83.25 126 GLY A N 1
ATOM 888 C CA . GLY A 1 126 ? 10.116 -1.107 -20.626 1.00 83.25 126 GLY A CA 1
ATOM 889 C C . GLY A 1 126 ? 11.465 -1.794 -20.824 1.00 83.25 126 GLY A C 1
ATOM 890 O O . GLY A 1 126 ? 12.311 -1.782 -19.930 1.00 83.25 126 GLY A O 1
ATOM 891 N N . ASP A 1 127 ? 11.660 -2.403 -21.992 1.00 85.44 127 ASP A N 1
ATOM 892 C CA . ASP A 1 127 ? 12.940 -2.996 -22.361 1.00 85.44 127 ASP A CA 1
ATOM 893 C C . ASP A 1 127 ? 1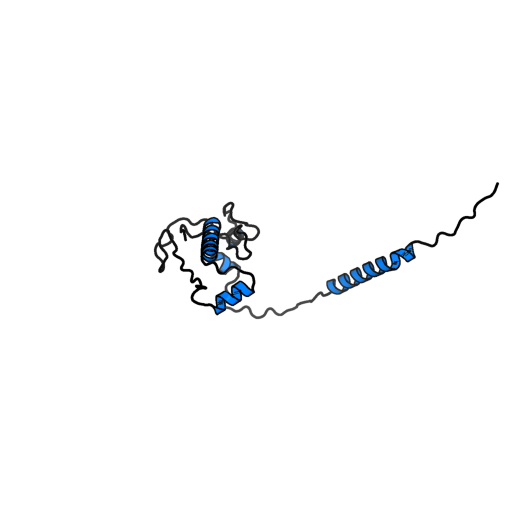3.776 -1.949 -23.120 1.00 85.44 127 ASP A C 1
ATOM 895 O O . ASP A 1 127 ? 13.459 -1.645 -24.274 1.00 85.44 127 ASP A O 1
ATOM 899 N N . PRO A 1 128 ? 14.846 -1.399 -22.520 1.00 84.94 128 PRO A N 1
ATOM 900 C CA . PRO A 1 128 ? 15.704 -0.403 -23.156 1.00 84.94 128 PRO A CA 1
ATOM 901 C C . PRO A 1 128 ? 16.391 -0.929 -24.424 1.00 84.94 128 PRO A C 1
ATOM 903 O O . PRO A 1 128 ? 16.818 -0.127 -25.251 1.00 84.94 128 PRO A O 1
ATOM 906 N N . ALA A 1 129 ? 16.487 -2.253 -24.617 1.00 86.00 129 ALA A N 1
ATOM 907 C CA . ALA A 1 129 ? 16.987 -2.837 -25.860 1.00 86.00 129 ALA A CA 1
ATOM 908 C C . ALA A 1 129 ? 15.949 -2.800 -26.997 1.00 86.00 129 ALA A C 1
ATOM 910 O O . ALA A 1 129 ? 16.318 -2.938 -28.163 1.00 86.00 129 ALA A O 1
ATOM 911 N N . LYS A 1 130 ? 14.660 -2.628 -26.675 1.00 89.56 130 LYS A N 1
ATOM 912 C CA . LYS A 1 130 ? 13.553 -2.575 -27.644 1.00 89.56 130 LYS A CA 1
ATOM 913 C C . LYS A 1 130 ? 13.005 -1.163 -27.863 1.00 89.56 130 LYS A C 1
ATOM 915 O O . LYS A 1 130 ? 12.450 -0.913 -28.929 1.00 89.56 130 LYS A O 1
ATOM 920 N N . ASP A 1 131 ? 13.180 -0.252 -26.905 1.00 89.62 131 ASP A N 1
ATOM 921 C CA . ASP A 1 131 ? 12.778 1.156 -27.016 1.00 89.62 131 ASP A CA 1
ATOM 922 C C . ASP A 1 131 ? 13.970 2.102 -26.798 1.00 89.62 131 ASP A C 1
ATOM 924 O O . ASP A 1 131 ? 14.269 2.563 -25.692 1.00 89.62 131 ASP A O 1
ATOM 928 N N . ALA A 1 132 ? 14.662 2.406 -27.898 1.00 89.44 132 ALA A N 1
ATOM 929 C CA . ALA A 1 132 ? 15.828 3.281 -27.885 1.00 89.44 132 ALA A CA 1
ATOM 930 C C . ALA A 1 132 ? 15.487 4.743 -27.539 1.00 89.44 132 ALA A C 1
ATOM 932 O O . ALA A 1 132 ? 16.343 5.452 -27.008 1.00 89.44 132 ALA A O 1
ATOM 933 N N . LEU A 1 133 ? 14.260 5.206 -27.821 1.00 92.12 133 LEU A N 1
ATOM 934 C CA . LEU A 1 133 ? 13.845 6.576 -27.516 1.00 92.12 133 LEU A CA 1
ATOM 935 C C . LEU A 1 133 ? 13.638 6.744 -26.009 1.00 92.12 133 LEU A C 1
ATOM 937 O O . LEU A 1 133 ? 14.172 7.686 -25.419 1.00 92.12 133 LEU A O 1
ATOM 941 N N . GLN A 1 134 ? 12.927 5.805 -25.380 1.00 88.75 134 GLN A N 1
ATOM 942 C CA . GLN A 1 134 ? 12.772 5.770 -23.928 1.00 88.75 134 GLN A CA 1
ATOM 943 C C . GLN A 1 134 ? 14.139 5.663 -23.241 1.00 88.75 134 GLN A C 1
ATOM 945 O O . GLN A 1 134 ? 14.432 6.438 -22.328 1.00 88.75 134 GLN A O 1
ATOM 950 N N . ALA A 1 135 ? 15.001 4.749 -23.699 1.00 91.12 135 ALA A N 1
ATOM 951 C CA . ALA A 1 135 ? 16.332 4.570 -23.126 1.00 91.12 135 ALA A CA 1
ATOM 952 C C . ALA A 1 135 ? 17.184 5.850 -23.217 1.00 91.12 135 ALA A C 1
ATOM 954 O O . ALA A 1 135 ? 17.846 6.227 -22.247 1.00 91.12 135 ALA A O 1
ATOM 955 N N . ALA A 1 136 ? 17.144 6.553 -24.356 1.00 91.69 136 ALA A N 1
ATOM 956 C CA . ALA A 1 136 ? 17.857 7.815 -24.537 1.00 91.69 136 ALA A CA 1
ATOM 957 C C . ALA A 1 136 ? 17.338 8.922 -23.606 1.00 91.69 136 ALA A C 1
ATOM 959 O O . ALA A 1 136 ? 18.147 9.663 -23.048 1.00 91.69 136 ALA A O 1
ATOM 960 N N . LEU A 1 137 ? 16.020 9.015 -23.397 1.00 92.12 137 LEU A N 1
ATOM 961 C CA . LEU A 1 137 ? 15.418 9.983 -22.476 1.00 92.12 137 LEU A CA 1
ATOM 962 C C . LEU A 1 137 ? 15.838 9.726 -21.022 1.00 92.12 137 LEU A C 1
ATOM 964 O O . LEU A 1 137 ? 16.295 10.648 -20.349 1.00 92.12 137 LEU A O 1
ATOM 968 N N . VAL A 1 138 ? 15.730 8.478 -20.552 1.00 89.94 138 VAL A N 1
ATOM 969 C CA . VAL A 1 138 ? 16.107 8.086 -19.179 1.00 89.94 138 VAL A CA 1
ATOM 970 C C . VAL A 1 138 ? 17.589 8.365 -18.928 1.00 89.94 138 VAL A C 1
ATOM 972 O O . VAL A 1 138 ? 17.948 9.008 -17.939 1.00 89.94 138 VAL A O 1
ATOM 975 N N . LYS A 1 139 ? 18.451 7.970 -19.872 1.00 91.31 139 LYS A N 1
ATOM 976 C CA . LYS A 1 139 ? 19.889 8.236 -19.789 1.00 91.31 139 LYS A CA 1
ATOM 977 C C . LYS A 1 139 ? 20.206 9.731 -19.855 1.00 91.31 139 LYS A C 1
ATOM 979 O O . LYS A 1 139 ? 21.072 10.205 -19.125 1.00 91.31 139 LYS A O 1
ATOM 984 N N . GLY A 1 140 ? 19.506 10.485 -20.704 1.00 93.25 140 GLY A N 1
ATOM 985 C CA . GLY A 1 140 ? 19.643 11.940 -20.817 1.00 93.25 140 GLY A CA 1
ATOM 986 C C . GLY A 1 140 ? 19.235 12.684 -19.543 1.00 93.25 140 GLY A C 1
ATOM 987 O O . GLY A 1 140 ? 19.830 13.709 -19.221 1.00 93.25 140 GLY A O 1
ATOM 988 N N . ALA A 1 141 ? 18.290 12.132 -18.779 1.00 93.12 141 ALA A N 1
ATOM 989 C CA . ALA A 1 141 ? 17.923 12.603 -17.444 1.00 93.12 141 ALA A CA 1
ATOM 990 C C . ALA A 1 141 ? 18.931 12.196 -16.345 1.00 93.12 141 ALA A C 1
ATOM 992 O O . ALA A 1 141 ? 18.712 12.494 -15.173 1.00 93.12 141 ALA A O 1
ATOM 993 N N . GLY A 1 142 ? 20.026 11.512 -16.699 1.00 91.25 142 GLY A N 1
ATOM 994 C CA . GLY A 1 142 ? 21.054 11.059 -15.760 1.00 91.25 142 GLY A CA 1
ATOM 995 C C . GLY A 1 142 ? 20.666 9.823 -14.943 1.00 91.25 142 GLY A C 1
ATOM 996 O O . GLY A 1 142 ? 21.305 9.552 -13.931 1.00 91.25 142 GLY A O 1
ATOM 997 N N . SER A 1 143 ? 19.628 9.089 -15.355 1.00 89.56 143 SER A N 1
ATOM 998 C CA . SER A 1 143 ? 19.181 7.851 -14.703 1.00 89.56 143 SER A CA 1
ATOM 999 C C . SER A 1 143 ? 19.724 6.600 -15.400 1.00 89.56 143 SER A C 1
ATOM 1001 O O . SER A 1 143 ? 20.119 6.641 -16.568 1.00 89.56 143 SER A O 1
ATOM 1003 N N . ASP A 1 144 ? 19.737 5.480 -14.675 1.00 85.56 144 ASP A N 1
ATOM 1004 C CA . ASP A 1 144 ? 20.159 4.181 -15.201 1.00 85.56 144 ASP A CA 1
ATOM 1005 C C . ASP A 1 144 ? 19.044 3.524 -16.039 1.00 85.56 144 ASP A C 1
ATOM 1007 O O . ASP A 1 144 ? 17.857 3.695 -15.761 1.00 85.56 144 ASP A O 1
ATOM 1011 N N . VAL A 1 145 ? 19.428 2.773 -17.072 1.00 87.50 145 VAL A N 1
ATOM 1012 C CA . VAL A 1 145 ? 18.524 1.967 -17.911 1.00 87.50 145 VAL A CA 1
ATOM 1013 C C . VAL A 1 145 ? 18.615 0.471 -17.585 1.00 87.50 145 VAL A C 1
ATOM 1015 O O . VAL A 1 145 ? 18.062 -0.350 -18.306 1.0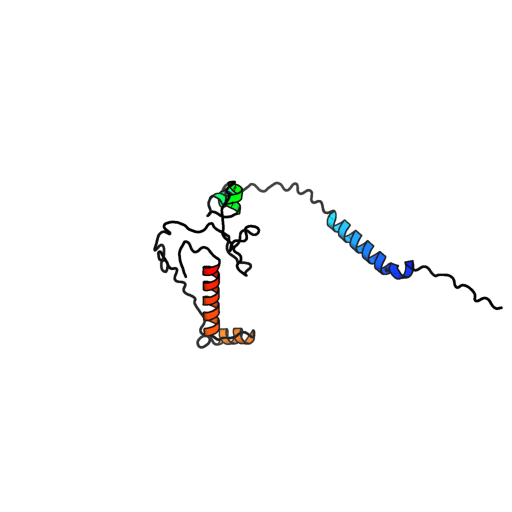0 87.50 145 VAL A O 1
ATOM 1018 N N . ASP A 1 146 ? 19.303 0.082 -16.514 1.00 89.69 146 ASP A N 1
ATOM 1019 C CA . ASP A 1 146 ? 19.408 -1.302 -16.077 1.00 89.69 146 ASP A CA 1
ATOM 1020 C C . ASP A 1 146 ? 18.052 -1.834 -15.585 1.00 89.69 146 ASP A C 1
ATOM 1022 O O . ASP A 1 146 ? 17.483 -1.430 -14.562 1.00 89.69 146 ASP A O 1
ATOM 1026 N N . ILE A 1 147 ? 17.537 -2.817 -16.323 1.00 87.50 147 ILE A N 1
ATOM 1027 C CA . ILE A 1 147 ? 16.310 -3.540 -15.988 1.00 87.50 147 ILE A CA 1
ATOM 1028 C C . ILE A 1 147 ? 16.436 -4.234 -14.625 1.00 87.50 147 ILE A C 1
ATOM 1030 O O . ILE A 1 147 ? 15.429 -4.402 -13.934 1.00 87.50 147 ILE A O 1
ATOM 1034 N N . SER A 1 148 ? 17.639 -4.651 -14.221 1.00 89.00 148 SER A N 1
ATOM 1035 C CA . SER A 1 148 ? 17.867 -5.308 -12.934 1.00 89.00 148 SER A CA 1
ATOM 1036 C C . SER A 1 148 ? 17.553 -4.368 -11.763 1.00 89.00 148 SER A C 1
ATOM 1038 O O . SER A 1 148 ? 16.786 -4.745 -10.875 1.00 89.00 148 SER A O 1
ATOM 1040 N N . LEU A 1 149 ? 18.015 -3.113 -11.833 1.00 89.62 149 LEU A N 1
ATOM 1041 C CA . LEU A 1 149 ? 17.705 -2.063 -10.858 1.00 89.62 149 LEU A CA 1
ATOM 1042 C C . LEU A 1 149 ? 16.216 -1.717 -10.856 1.00 89.62 149 LEU A C 1
ATOM 1044 O O . LEU A 1 149 ? 15.613 -1.506 -9.801 1.00 89.62 149 LEU A O 1
ATOM 1048 N N . THR A 1 150 ? 15.594 -1.720 -12.035 1.00 89.06 150 THR A N 1
ATOM 1049 C CA . THR A 1 150 ? 14.150 -1.492 -12.150 1.00 89.06 150 THR A CA 1
ATOM 1050 C C . THR A 1 150 ? 13.372 -2.591 -11.421 1.00 89.06 150 THR A C 1
ATOM 1052 O O . THR A 1 150 ? 12.541 -2.295 -10.566 1.00 89.06 150 THR A O 1
ATOM 1055 N N . LYS A 1 151 ? 13.683 -3.869 -11.676 1.00 90.81 151 LYS A N 1
ATOM 1056 C CA . LYS A 1 151 ? 13.059 -5.010 -10.979 1.00 90.81 151 LYS A CA 1
ATOM 1057 C C . LYS A 1 151 ? 13.304 -4.975 -9.473 1.00 90.81 151 LYS A C 1
ATOM 1059 O O . LYS A 1 151 ? 12.380 -5.226 -8.707 1.00 90.81 151 LYS A O 1
ATOM 1064 N N . GLN A 1 152 ? 14.521 -4.634 -9.052 1.00 93.00 152 GLN A N 1
ATOM 1065 C CA . GLN A 1 152 ? 14.848 -4.480 -7.637 1.00 93.00 152 GLN A CA 1
ATOM 1066 C C . GLN A 1 152 ? 13.985 -3.401 -6.978 1.00 93.00 152 GLN A C 1
ATOM 1068 O O . GLN A 1 152 ? 13.497 -3.605 -5.873 1.00 93.00 152 GLN A O 1
ATOM 1073 N N . THR A 1 153 ? 13.750 -2.286 -7.673 1.00 91.38 153 THR A N 1
ATOM 1074 C CA . THR A 1 153 ? 12.878 -1.212 -7.186 1.00 91.38 153 THR A CA 1
ATOM 1075 C C . THR A 1 153 ? 11.452 -1.721 -6.991 1.00 91.38 153 THR A C 1
ATOM 1077 O O . THR A 1 153 ? 10.894 -1.540 -5.914 1.00 91.38 153 THR A O 1
ATOM 1080 N N . TYR A 1 154 ? 10.878 -2.414 -7.983 1.00 92.75 154 TYR A N 1
ATOM 1081 C CA . TYR A 1 154 ? 9.541 -3.011 -7.855 1.00 92.75 154 TYR A CA 1
ATOM 1082 C C . TYR A 1 154 ? 9.445 -3.980 -6.672 1.00 92.75 154 TYR A C 1
ATOM 1084 O O . TYR A 1 154 ? 8.513 -3.871 -5.879 1.00 92.75 154 TYR A O 1
ATOM 1092 N N . ASN A 1 155 ? 10.421 -4.876 -6.514 1.00 93.88 155 ASN A N 1
ATOM 1093 C CA . ASN A 1 155 ? 10.439 -5.817 -5.394 1.00 93.88 155 ASN A CA 1
ATOM 1094 C C . ASN A 1 155 ? 10.573 -5.095 -4.046 1.00 93.88 155 ASN A C 1
ATOM 1096 O O . ASN A 1 155 ? 9.850 -5.424 -3.115 1.00 93.88 155 ASN A O 1
ATOM 1100 N N . GLY A 1 156 ? 11.418 -4.065 -3.950 1.00 94.12 156 GLY A N 1
ATOM 1101 C CA . GLY A 1 156 ? 11.558 -3.269 -2.727 1.00 94.12 156 GLY A CA 1
ATOM 1102 C C . GLY A 1 156 ? 10.275 -2.521 -2.348 1.00 94.12 156 GLY A C 1
ATOM 1103 O O . GLY A 1 156 ? 9.940 -2.429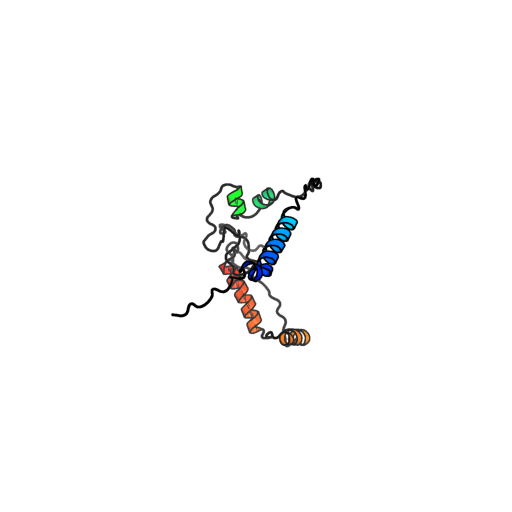 -1.168 1.00 94.12 156 GLY A O 1
ATOM 1104 N N . TRP A 1 157 ? 9.513 -2.033 -3.334 1.00 92.00 157 TRP A N 1
ATOM 1105 C CA . TRP A 1 157 ? 8.176 -1.488 -3.081 1.00 92.00 157 TRP A CA 1
ATOM 1106 C C . TRP A 1 157 ? 7.233 -2.558 -2.533 1.00 92.00 157 TRP A C 1
ATOM 1108 O O . TRP A 1 157 ? 6.560 -2.301 -1.539 1.00 92.00 157 TRP A O 1
ATOM 1118 N N . VAL A 1 158 ? 7.206 -3.749 -3.138 1.00 93.75 158 VAL A N 1
ATOM 1119 C CA . VAL A 1 158 ? 6.386 -4.871 -2.655 1.00 93.75 158 VAL A CA 1
ATOM 1120 C C . VAL A 1 158 ? 6.747 -5.231 -1.214 1.00 93.75 158 VAL A C 1
ATOM 1122 O O . VAL A 1 158 ? 5.865 -5.221 -0.360 1.00 93.75 158 VAL A O 1
ATOM 1125 N N . GLU A 1 159 ? 8.031 -5.437 -0.915 1.00 94.12 159 GLU A N 1
ATOM 1126 C CA . GLU A 1 159 ? 8.523 -5.746 0.435 1.00 94.12 159 GLU A CA 1
ATOM 1127 C C . GLU A 1 159 ? 8.106 -4.676 1.452 1.00 94.12 159 GLU A C 1
ATOM 1129 O O . GLU A 1 159 ? 7.665 -4.987 2.560 1.00 94.12 159 GLU A O 1
ATOM 1134 N N . MET A 1 160 ? 8.184 -3.398 1.071 1.00 93.50 160 MET A N 1
ATOM 1135 C CA . MET A 1 160 ? 7.732 -2.303 1.921 1.00 93.50 160 MET A CA 1
ATOM 1136 C C . MET A 1 160 ? 6.213 -2.345 2.153 1.00 93.50 160 MET A C 1
ATOM 1138 O O . MET A 1 160 ? 5.761 -2.152 3.282 1.00 93.50 160 MET A O 1
ATOM 1142 N N . PHE A 1 161 ? 5.400 -2.612 1.130 1.00 92.44 161 PHE A N 1
ATOM 1143 C CA . PHE A 1 161 ? 3.952 -2.749 1.311 1.00 92.44 161 PHE A CA 1
ATOM 1144 C C . PHE A 1 161 ? 3.598 -3.952 2.185 1.00 92.44 161 PHE A C 1
ATOM 1146 O O . PHE A 1 161 ? 2.838 -3.782 3.133 1.00 92.44 161 PHE A O 1
ATOM 1153 N N . GLU A 1 162 ? 4.196 -5.121 1.958 1.00 93.00 162 GLU A N 1
ATOM 1154 C CA . GLU A 1 162 ? 3.997 -6.297 2.814 1.00 93.00 162 GLU A CA 1
ATOM 1155 C C . GLU A 1 162 ? 4.425 -6.045 4.263 1.00 93.00 162 GLU A C 1
ATOM 1157 O O . GLU A 1 162 ? 3.826 -6.558 5.212 1.00 93.00 162 GLU A O 1
ATOM 1162 N N . GLN A 1 163 ? 5.473 -5.243 4.457 1.00 92.44 163 GLN A N 1
ATOM 1163 C CA . GLN A 1 163 ? 5.944 -4.911 5.785 1.00 92.44 163 GLN A CA 1
ATOM 1164 C C . GLN A 1 163 ? 4.992 -3.958 6.505 1.00 92.44 163 GLN A C 1
ATOM 1166 O O . GLN A 1 163 ? 4.820 -4.124 7.710 1.00 92.44 163 GLN A O 1
ATOM 1171 N N . TYR A 1 164 ? 4.415 -2.952 5.850 1.00 93.50 164 TYR A N 1
ATOM 1172 C CA . TYR A 1 164 ? 3.700 -1.875 6.548 1.00 93.50 164 TYR A CA 1
ATOM 1173 C C . TYR A 1 164 ? 2.181 -1.904 6.388 1.00 93.50 164 TYR A C 1
ATOM 1175 O O . TYR A 1 164 ? 1.493 -1.492 7.320 1.00 93.50 164 TYR A O 1
ATOM 1183 N N . ALA A 1 165 ? 1.662 -2.351 5.247 1.00 91.69 165 ALA A N 1
ATOM 1184 C CA . ALA A 1 165 ? 0.237 -2.349 4.944 1.00 91.69 165 ALA A CA 1
ATOM 1185 C C . ALA A 1 165 ? -0.445 -3.656 5.377 1.00 91.69 165 ALA A C 1
ATOM 1187 O O . ALA A 1 165 ? 0.173 -4.716 5.445 1.00 91.69 165 ALA A O 1
ATOM 1188 N N . GLU A 1 166 ? -1.745 -3.577 5.655 1.00 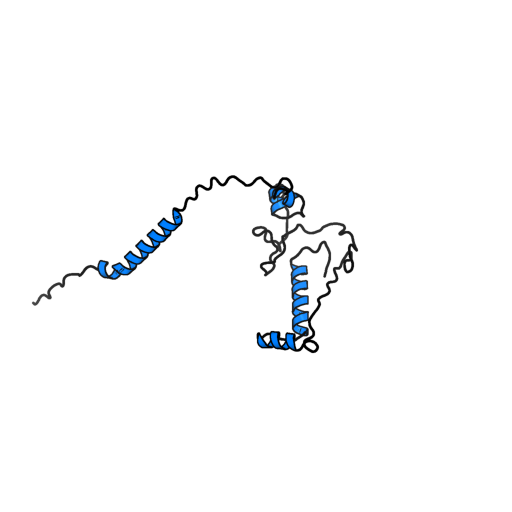92.69 166 GLU A N 1
ATOM 1189 C CA . GLU A 1 166 ? -2.582 -4.756 5.874 1.00 92.69 166 GLU A CA 1
ATOM 1190 C C . GLU A 1 166 ? -3.055 -5.313 4.524 1.00 92.69 166 GLU A C 1
ATOM 1192 O O . GLU A 1 166 ? -3.705 -4.611 3.747 1.00 92.69 166 GLU A O 1
ATOM 1197 N N . MET A 1 167 ? -2.756 -6.588 4.266 1.00 92.56 167 MET A N 1
ATOM 1198 C CA . MET A 1 167 ? -3.037 -7.282 3.000 1.00 92.56 167 MET A CA 1
ATOM 1199 C C . MET A 1 167 ? -4.178 -8.307 3.128 1.00 92.56 167 MET A C 1
ATOM 1201 O O . MET A 1 167 ? -4.346 -9.193 2.290 1.00 92.56 167 MET A O 1
ATOM 1205 N N . SER A 1 168 ? -4.983 -8.200 4.187 1.00 91.69 168 SER A N 1
ATOM 1206 C CA . SER A 1 168 ? -6.082 -9.114 4.518 1.00 91.69 168 SER A CA 1
ATOM 1207 C C . SER A 1 168 ? -5.629 -10.574 4.607 1.00 91.69 168 SER A C 1
ATOM 1209 O O . SER A 1 168 ? -6.238 -11.468 4.014 1.00 91.69 168 SER A O 1
ATOM 1211 N N . GLY A 1 169 ? -4.509 -10.801 5.298 1.00 91.69 169 GLY A N 1
ATOM 1212 C CA . GLY A 1 169 ? -3.896 -12.125 5.449 1.00 91.69 169 GLY A CA 1
ATOM 1213 C C . GLY A 1 169 ? -3.138 -12.651 4.223 1.00 91.69 169 GLY A C 1
ATOM 1214 O O . GLY A 1 169 ? -2.736 -13.811 4.231 1.00 91.69 169 GLY A O 1
ATOM 1215 N N . ARG A 1 170 ? -2.928 -11.832 3.183 1.00 94.88 170 ARG A N 1
ATOM 1216 C CA . ARG A 1 170 ? -2.214 -12.228 1.957 1.00 94.88 170 ARG A CA 1
ATOM 1217 C C . ARG A 1 170 ? -0.779 -11.701 1.898 1.00 94.88 170 ARG A C 1
ATOM 1219 O O . ARG A 1 170 ? -0.407 -10.785 2.626 1.00 94.88 170 ARG A O 1
ATOM 1226 N N . LYS A 1 171 ? -0.002 -12.266 0.979 1.00 94.69 171 LYS A N 1
ATOM 1227 C CA . LYS A 1 171 ? 1.309 -11.789 0.514 1.00 94.69 171 LYS A CA 1
ATOM 1228 C C . LYS A 1 171 ? 1.269 -11.465 -0.976 1.00 94.69 171 LYS A C 1
ATOM 1230 O O . LYS A 1 171 ? 0.359 -11.927 -1.658 1.00 94.69 171 LYS A O 1
ATOM 1235 N N . VAL A 1 172 ? 2.205 -10.672 -1.477 1.00 93.44 172 VAL A N 1
ATOM 1236 C CA . VAL A 1 172 ? 2.281 -10.247 -2.883 1.00 93.44 172 VAL A CA 1
ATOM 1237 C C . VAL A 1 172 ? 3.370 -11.026 -3.609 1.00 93.44 172 VAL A C 1
ATOM 1239 O O . VAL A 1 172 ? 4.547 -10.906 -3.216 1.00 93.44 172 VAL A O 1
#

Radius of gyration: 31.33 Å; chains: 1; bounding box: 78×86×63 Å

pLDDT: mean 82.96, std 16.71, range [38.28, 97.06]

Foldseek 3Di:
DDDDDDDDDPDPPVVCVVVVVVVVVVVVVCVVVVPPPPPPPPPDDPPPPPDDDPLRVLCPDAAFLVVCVSVVHDADLDPQDDSVVQFGVQPDPPGHGGHHAADDFPPACPDVQGGSAERDDDDDDDQCVVDVPVVCVCVVVVHDPDVVVVVVVVVVVQVSCVVTPHPNNYHD

Secondary structure (DSSP, 8-state):
--PPPPPP---THHHHHHHHHHHHHHHHHHHHHHT--------PPPPPTT---HHHHHHHSS--HHHHHHTT------TTEETTTTEE--SSTTPPBP-PPP-S---S--STTB-SSBB--------TTT-HHHHHHHHHTT----HHHHHHHHHHHHHHHHHHS--TT-B-